Protein AF-X6FXD4-F1 (afdb_monomer_lite)

pLDDT: mean 90.42, std 10.42, range [49.25, 98.5]

Structure (mmCIF, N/CA/C/O backbone):
data_AF-X6FXD4-F1
#
_entry.id   AF-X6FXD4-F1
#
loop_
_atom_site.group_PDB
_atom_site.id
_atom_site.type_symbol
_atom_site.label_atom_id
_atom_site.label_alt_id
_atom_site.label_comp_id
_atom_site.label_asym_id
_atom_site.label_entity_id
_atom_site.label_seq_id
_atom_site.pdbx_PDB_ins_code
_atom_site.Cartn_x
_atom_site.Cartn_y
_atom_site.Cartn_z
_atom_site.occupancy
_atom_site.B_iso_or_equiv
_atom_site.auth_seq_id
_atom_site.auth_comp_id
_atom_site.auth_asym_id
_atom_site.auth_atom_id
_atom_site.pdbx_PDB_model_num
ATOM 1 N N . MET A 1 1 ? -16.671 3.008 7.156 1.00 83.88 1 MET A N 1
ATOM 2 C CA . MET A 1 1 ? -16.388 4.431 7.489 1.00 83.88 1 MET A CA 1
ATOM 3 C C . MET A 1 1 ? -16.409 5.284 6.212 1.00 83.88 1 MET A C 1
ATOM 5 O O . MET A 1 1 ? -16.521 4.705 5.138 1.00 83.88 1 MET A O 1
ATOM 9 N N . ASP A 1 2 ? -16.371 6.621 6.290 1.00 87.00 2 ASP A N 1
ATOM 10 C CA . ASP A 1 2 ? -16.310 7.489 5.098 1.00 87.00 2 ASP A CA 1
ATOM 11 C C . ASP A 1 2 ? -14.881 7.580 4.528 1.00 87.00 2 ASP A C 1
ATOM 13 O O . ASP A 1 2 ? -13.973 8.116 5.169 1.00 87.00 2 ASP A O 1
ATOM 17 N N . THR A 1 3 ? -14.691 7.071 3.309 1.00 88.81 3 THR A N 1
ATOM 18 C CA . THR A 1 3 ? -13.405 7.073 2.599 1.00 88.81 3 THR A CA 1
ATOM 19 C C . THR A 1 3 ? -12.995 8.463 2.119 1.00 88.81 3 THR A C 1
ATOM 21 O O . THR A 1 3 ? -11.799 8.733 2.025 1.00 88.81 3 THR A O 1
ATOM 24 N N . LYS A 1 4 ? -13.947 9.380 1.882 1.00 91.31 4 LYS A N 1
ATOM 25 C CA . LYS A 1 4 ? -13.638 10.770 1.507 1.00 91.31 4 LYS A CA 1
ATOM 26 C C . LYS A 1 4 ? -12.992 11.514 2.666 1.00 91.31 4 LYS A C 1
ATOM 28 O O . LYS A 1 4 ? -11.991 12.198 2.468 1.00 91.31 4 LYS A O 1
ATOM 33 N N . SER A 1 5 ? -13.518 11.321 3.875 1.00 93.75 5 SER A N 1
ATOM 34 C CA . SER A 1 5 ? -12.922 11.862 5.098 1.00 93.75 5 SER A CA 1
ATOM 35 C C . SER A 1 5 ? -11.498 11.344 5.327 1.00 93.75 5 SER A C 1
ATOM 37 O O . SER A 1 5 ? -10.619 12.132 5.668 1.00 93.75 5 SER A O 1
ATOM 39 N N . LEU A 1 6 ? -11.240 10.049 5.092 1.00 94.50 6 LEU A N 1
ATOM 40 C CA . LEU A 1 6 ? -9.876 9.507 5.160 1.00 94.50 6 LEU A CA 1
ATOM 41 C C . LEU A 1 6 ? -8.974 10.134 4.094 1.00 94.50 6 LEU A C 1
ATOM 43 O O . LEU A 1 6 ? -7.878 10.575 4.415 1.00 94.50 6 LEU A O 1
ATOM 47 N N . LEU A 1 7 ? -9.436 10.230 2.845 1.00 93.94 7 LEU A N 1
ATOM 48 C CA . LEU A 1 7 ? -8.657 10.832 1.762 1.00 93.94 7 LEU A CA 1
ATOM 49 C C . LEU A 1 7 ? -8.278 12.289 2.058 1.00 93.94 7 LEU A C 1
ATOM 51 O O . LEU A 1 7 ? -7.143 12.691 1.807 1.00 93.94 7 LEU A O 1
ATOM 55 N N . ALA A 1 8 ? -9.214 13.073 2.593 1.00 95.00 8 ALA A N 1
ATOM 56 C CA . ALA A 1 8 ? -8.953 14.446 3.008 1.00 95.00 8 ALA A CA 1
ATOM 57 C C . ALA A 1 8 ? -7.921 14.500 4.144 1.00 95.00 8 ALA A C 1
ATOM 59 O O . ALA A 1 8 ? -6.993 15.303 4.089 1.00 95.00 8 ALA A O 1
ATOM 60 N N . ALA A 1 9 ? -8.041 13.611 5.134 1.00 95.44 9 ALA A N 1
ATOM 61 C CA . ALA A 1 9 ? -7.109 13.545 6.252 1.00 95.44 9 ALA A CA 1
ATOM 62 C C . ALA A 1 9 ? -5.692 13.153 5.810 1.00 95.44 9 ALA A C 1
ATOM 64 O O . ALA A 1 9 ? -4.738 13.814 6.212 1.00 95.44 9 ALA A O 1
ATOM 65 N N . LEU A 1 10 ? -5.552 12.142 4.942 1.00 95.69 10 LEU A N 1
ATOM 66 C CA . LEU A 1 10 ? -4.258 11.709 4.400 1.00 95.69 10 LEU A CA 1
ATOM 67 C C . LEU A 1 10 ? -3.510 12.873 3.740 1.00 95.69 10 LEU A C 1
ATOM 69 O O . LEU A 1 10 ? -2.302 12.995 3.910 1.00 95.69 10 LEU A O 1
ATOM 73 N N . LYS A 1 11 ? -4.231 13.735 3.014 1.00 93.94 11 LYS A N 1
ATOM 74 C CA . LYS A 1 11 ? -3.665 14.861 2.257 1.00 93.94 11 LYS A CA 1
ATOM 75 C C . LYS A 1 11 ? -3.384 16.115 3.085 1.00 93.94 11 LYS A C 1
ATOM 77 O O . LYS A 1 11 ? -2.747 17.021 2.561 1.00 93.94 11 LYS A O 1
ATOM 82 N N . ALA A 1 12 ? -3.882 16.203 4.317 1.00 92.81 12 ALA A N 1
ATOM 83 C CA . ALA A 1 12 ? -3.826 17.437 5.094 1.00 92.81 12 ALA A CA 1
ATOM 84 C C . ALA A 1 12 ? -2.416 17.717 5.635 1.00 92.81 12 ALA A C 1
ATOM 86 O O . ALA A 1 12 ? -1.744 18.645 5.200 1.00 92.81 12 ALA A O 1
ATOM 87 N N . THR A 1 13 ? -1.970 16.913 6.593 1.00 93.25 13 THR A N 1
ATOM 88 C CA . THR A 1 13 ? -0.651 17.014 7.227 1.00 93.25 13 THR A CA 1
ATOM 89 C C . THR A 1 13 ? -0.215 15.629 7.676 1.00 93.25 13 THR A C 1
ATOM 91 O O . THR A 1 13 ? -1.054 14.731 7.797 1.00 93.25 13 THR A O 1
ATOM 94 N N . LYS A 1 14 ? 1.065 15.460 8.024 1.00 93.75 14 LYS A N 1
ATOM 95 C CA . LYS A 1 14 ? 1.536 14.249 8.699 1.00 93.75 14 LYS A CA 1
ATOM 96 C C . LYS A 1 14 ? 0.632 13.885 9.872 1.00 93.75 14 LYS A C 1
ATOM 98 O O . LYS A 1 14 ? 0.336 14.738 10.715 1.00 93.75 14 LYS A O 1
ATOM 103 N N . PHE A 1 15 ? 0.219 12.627 9.953 1.00 95.25 15 PHE A N 1
ATOM 104 C CA . PHE A 1 15 ? -0.553 12.149 11.087 1.00 95.25 15 PHE A CA 1
ATOM 105 C C . PHE A 1 15 ? 0.278 12.187 12.364 1.00 95.25 15 PHE A C 1
ATOM 107 O O . PHE A 1 15 ? 1.386 11.651 12.443 1.00 95.25 15 PHE A O 1
ATOM 114 N N . LYS A 1 16 ? -0.307 12.779 13.407 1.00 95.31 16 LYS A N 1
ATOM 115 C CA . LYS A 1 16 ? 0.120 12.520 14.782 1.00 95.31 16 LYS A CA 1
ATOM 116 C C . LYS A 1 16 ? -0.257 11.089 15.165 1.00 95.31 16 LYS A C 1
ATOM 118 O O . LYS A 1 16 ? -1.178 10.512 14.589 1.00 95.31 16 LYS A O 1
ATOM 123 N N . LYS A 1 17 ? 0.416 10.541 16.181 1.00 94.44 17 LYS A N 1
ATOM 124 C CA . LYS A 1 17 ? 0.183 9.171 16.664 1.00 94.44 17 LYS A CA 1
ATOM 125 C C . LYS A 1 17 ? -1.303 8.891 16.923 1.00 94.44 17 LYS A C 1
ATOM 127 O O . LYS A 1 17 ? -1.833 7.941 16.362 1.00 94.44 17 LYS A O 1
ATOM 132 N N . ASP A 1 18 ? -1.974 9.760 17.672 1.00 95.50 18 ASP A N 1
ATOM 133 C CA . ASP A 1 18 ? -3.382 9.567 18.048 1.00 95.50 18 ASP A CA 1
ATOM 134 C C . ASP A 1 18 ? -4.323 9.644 16.836 1.00 95.50 18 ASP A C 1
ATOM 136 O O . ASP A 1 18 ? -5.278 8.880 16.728 1.00 95.50 18 ASP A O 1
ATOM 140 N N . GLN A 1 19 ? -4.025 10.528 15.875 1.00 94.31 19 GLN A N 1
ATOM 141 C CA . GLN A 1 19 ? -4.791 10.624 14.628 1.00 94.31 19 GLN A CA 1
ATOM 142 C C . GLN A 1 19 ? -4.648 9.353 13.795 1.00 94.31 19 GLN A C 1
ATOM 144 O O . GLN A 1 19 ? -5.636 8.858 13.257 1.00 94.31 19 GLN A O 1
ATOM 149 N N . ARG A 1 20 ? -3.425 8.818 13.699 1.00 95.56 20 ARG A N 1
ATOM 150 C CA . ARG A 1 20 ? -3.165 7.565 12.992 1.00 95.56 20 ARG A CA 1
ATOM 151 C C . ARG A 1 20 ? -3.909 6.407 13.656 1.00 95.56 20 ARG A C 1
ATOM 153 O O . ARG A 1 20 ? -4.614 5.687 12.963 1.00 95.56 20 ARG A O 1
ATOM 160 N N . GLN A 1 21 ? -3.826 6.293 14.981 1.00 96.50 21 GLN A N 1
ATOM 161 C CA . GLN A 1 21 ? -4.513 5.249 15.748 1.00 96.50 21 GLN A CA 1
ATOM 162 C C . GLN A 1 21 ? -6.033 5.296 15.580 1.00 96.50 21 GLN A C 1
ATOM 164 O O . GLN A 1 21 ? -6.670 4.255 15.440 1.00 96.50 21 GLN A O 1
ATOM 169 N N . GLU A 1 22 ? -6.626 6.490 15.539 1.00 96.38 22 GLU A N 1
ATOM 170 C CA . GLU A 1 22 ? -8.061 6.615 15.285 1.00 96.38 22 GLU A CA 1
ATOM 171 C C . GLU A 1 22 ? -8.429 6.164 13.864 1.00 96.38 22 GLU A C 1
ATOM 173 O O . GLU A 1 22 ? -9.429 5.472 13.672 1.00 96.38 22 GLU A O 1
ATOM 178 N N . TRP A 1 23 ? -7.618 6.492 12.854 1.00 96.12 23 TRP A N 1
ATOM 179 C CA . TRP A 1 23 ? -7.849 5.992 11.497 1.00 96.12 23 TRP A CA 1
ATOM 180 C C . TRP A 1 23 ? -7.663 4.480 11.388 1.00 96.12 23 TRP A C 1
ATOM 182 O O . TRP A 1 23 ? -8.496 3.823 10.767 1.00 96.12 23 TRP A O 1
ATOM 192 N N . GLU A 1 24 ? -6.638 3.924 12.031 1.00 96.00 24 GLU A N 1
ATOM 193 C CA . GLU A 1 24 ? -6.413 2.480 12.125 1.00 96.00 24 GLU A CA 1
ATOM 194 C C . GLU A 1 24 ? -7.634 1.786 12.754 1.00 96.00 24 GLU A C 1
ATOM 196 O O . GLU A 1 24 ? -8.222 0.891 12.144 1.00 96.00 24 GLU A O 1
ATOM 201 N N . ARG A 1 25 ? -8.114 2.261 13.911 1.00 96.50 25 ARG A N 1
ATOM 202 C CA . ARG A 1 25 ? -9.321 1.730 14.567 1.00 96.50 25 ARG A CA 1
ATOM 203 C C . ARG A 1 25 ? -10.530 1.754 13.628 1.00 96.50 25 ARG A C 1
ATOM 205 O O . ARG A 1 25 ? -11.212 0.745 13.456 1.00 96.50 25 ARG A O 1
ATOM 212 N N . ARG A 1 26 ? -10.768 2.887 12.960 1.00 96.38 26 ARG A N 1
ATOM 213 C CA . ARG A 1 26 ? -11.890 3.041 12.021 1.00 96.38 26 ARG A CA 1
ATOM 214 C C . ARG A 1 26 ? -11.788 2.116 10.811 1.00 96.38 26 ARG A C 1
ATOM 216 O O . ARG A 1 26 ? -12.830 1.696 10.315 1.00 96.38 26 ARG A O 1
ATOM 223 N N . ILE A 1 27 ? -10.580 1.828 10.319 1.00 96.00 27 ILE A N 1
ATOM 224 C CA . ILE A 1 27 ? -10.338 0.872 9.226 1.00 96.00 27 ILE A CA 1
ATOM 225 C C . ILE A 1 27 ? -10.589 -0.558 9.712 1.00 96.00 27 ILE A C 1
ATOM 227 O O . ILE A 1 27 ? -11.259 -1.331 9.021 1.00 96.00 27 ILE A O 1
ATOM 231 N N . GLN A 1 28 ? -10.121 -0.902 10.913 1.00 94.69 28 GLN A N 1
ATOM 232 C CA . GLN A 1 28 ? -10.329 -2.220 11.512 1.00 94.69 28 GLN A CA 1
ATOM 233 C C . GLN A 1 28 ? -11.820 -2.545 11.692 1.00 94.69 28 GLN A C 1
ATOM 235 O O . GLN A 1 28 ? -12.243 -3.674 11.453 1.00 94.69 28 GLN A O 1
ATOM 240 N N . GLU A 1 29 ? -12.629 -1.541 12.027 1.00 94.81 29 GLU A N 1
ATOM 241 C CA . GLU A 1 29 ? -14.084 -1.660 12.196 1.00 94.81 29 GLU A CA 1
ATOM 242 C C . GLU A 1 29 ? -14.872 -1.708 10.874 1.00 94.81 29 GLU A C 1
ATOM 244 O O . GLU A 1 29 ? -16.095 -1.850 10.886 1.00 94.81 29 GLU A O 1
ATOM 249 N N . THR A 1 30 ? -14.212 -1.590 9.716 1.00 94.19 30 THR A N 1
ATOM 250 C CA . THR A 1 30 ? -14.892 -1.758 8.423 1.00 94.19 30 THR A CA 1
ATOM 251 C C . THR A 1 30 ? -15.066 -3.227 8.039 1.00 94.19 30 THR A C 1
ATOM 253 O O . THR A 1 30 ? -14.275 -4.098 8.408 1.00 94.19 30 THR A O 1
ATOM 256 N N . PHE A 1 31 ? -16.106 -3.507 7.248 1.00 92.94 31 PHE A N 1
ATOM 257 C CA . PHE A 1 31 ? -16.287 -4.813 6.615 1.00 92.94 31 PHE A CA 1
ATOM 258 C C . PHE A 1 31 ? -15.127 -5.125 5.665 1.00 92.94 31 PHE A C 1
ATOM 260 O O . PHE A 1 31 ? -14.585 -4.224 5.024 1.00 92.94 31 PHE A O 1
ATOM 267 N N . GLU A 1 32 ? -14.791 -6.407 5.516 1.00 90.56 32 GLU A N 1
ATOM 268 C CA . GLU A 1 32 ? -13.612 -6.849 4.761 1.00 90.56 32 GLU A CA 1
ATOM 269 C C . GLU A 1 32 ? -13.548 -6.282 3.334 1.00 90.56 32 GLU A C 1
ATOM 271 O O . GLU A 1 32 ? -12.513 -5.755 2.939 1.00 90.56 32 GLU A O 1
ATOM 276 N N . ALA A 1 33 ? -14.658 -6.304 2.590 1.00 90.44 33 ALA A N 1
ATOM 277 C CA . ALA A 1 33 ? -14.703 -5.763 1.229 1.00 90.44 33 ALA A CA 1
ATOM 278 C C . ALA A 1 33 ? -14.429 -4.248 1.181 1.00 90.44 33 ALA A C 1
ATOM 280 O O . ALA A 1 33 ? -13.793 -3.751 0.257 1.00 90.44 33 ALA A O 1
ATOM 281 N N . GLN A 1 34 ? -14.877 -3.492 2.190 1.00 93.75 34 GLN A N 1
ATOM 282 C CA . GLN A 1 34 ? -14.560 -2.067 2.279 1.00 93.75 34 GLN A CA 1
ATOM 283 C C . GLN A 1 34 ? -13.084 -1.856 2.637 1.00 93.75 34 GLN A C 1
ATOM 285 O O . GLN A 1 34 ? -12.438 -0.966 2.085 1.00 93.75 34 GLN A O 1
ATOM 290 N N . ARG A 1 35 ? -12.551 -2.671 3.547 1.00 94.81 35 ARG A N 1
ATOM 291 C CA . ARG A 1 35 ? -11.152 -2.617 3.969 1.00 94.81 35 ARG A CA 1
ATOM 292 C C . ARG A 1 35 ? -10.190 -2.909 2.815 1.00 94.81 35 ARG A C 1
ATOM 294 O O . ARG A 1 35 ? -9.213 -2.186 2.651 1.00 94.81 35 ARG A O 1
ATOM 301 N N . GLU A 1 36 ? -10.505 -3.891 1.978 1.00 95.06 36 GLU A N 1
ATOM 302 C CA . GLU A 1 36 ? -9.775 -4.172 0.737 1.00 95.06 36 GLU A CA 1
ATOM 303 C C . GLU A 1 36 ? -9.682 -2.924 -0.157 1.00 95.06 36 GLU A C 1
ATOM 305 O O . GLU A 1 36 ? -8.585 -2.510 -0.534 1.00 95.06 36 GLU A O 1
ATOM 310 N N . LEU A 1 37 ? -10.817 -2.267 -0.432 1.00 95.12 37 LEU A N 1
ATOM 311 C CA . LEU A 1 37 ? -10.854 -1.039 -1.236 1.00 95.12 37 LEU A CA 1
ATOM 312 C C . LEU A 1 37 ? -10.014 0.086 -0.618 1.00 95.12 37 LEU A C 1
ATOM 314 O O . LEU A 1 37 ? -9.356 0.839 -1.339 1.00 95.12 37 LEU A O 1
ATOM 318 N N . ILE A 1 38 ? -10.018 0.201 0.713 1.00 96.81 38 ILE A N 1
ATOM 319 C CA . ILE A 1 38 ? -9.195 1.176 1.434 1.00 96.81 38 ILE A CA 1
ATOM 320 C C . ILE A 1 38 ? -7.709 0.882 1.216 1.00 96.81 38 ILE A C 1
ATOM 322 O O . ILE A 1 38 ? -6.969 1.800 0.873 1.00 96.81 38 ILE A O 1
ATOM 326 N N . PHE A 1 39 ? -7.262 -0.366 1.351 1.00 97.38 39 PHE A N 1
ATOM 327 C CA . PHE A 1 39 ? -5.851 -0.708 1.153 1.00 97.38 39 PHE A CA 1
ATOM 328 C C . PHE A 1 39 ? -5.387 -0.504 -0.290 1.00 97.38 39 PHE A C 1
ATOM 330 O O . PHE A 1 39 ? -4.298 0.027 -0.505 1.00 97.38 39 PHE A O 1
ATOM 337 N N . VAL A 1 40 ? -6.228 -0.821 -1.278 1.00 96.88 40 VAL A N 1
ATOM 338 C CA . VAL A 1 40 ? -5.940 -0.517 -2.691 1.00 96.88 40 VAL A CA 1
ATOM 339 C C . VAL A 1 40 ? -5.834 0.996 -2.920 1.00 96.88 40 VAL A C 1
ATOM 341 O O . VAL A 1 40 ? -4.948 1.455 -3.643 1.00 96.88 40 VAL A O 1
ATOM 344 N N . MET A 1 41 ? -6.691 1.798 -2.279 1.00 97.44 41 MET A N 1
ATOM 345 C CA . MET A 1 41 ? -6.609 3.262 -2.336 1.00 97.44 41 MET A CA 1
ATOM 346 C C . MET A 1 41 ? -5.317 3.788 -1.691 1.00 97.44 41 MET A C 1
ATOM 348 O O . MET A 1 41 ? -4.652 4.634 -2.285 1.00 97.44 41 MET A O 1
ATOM 352 N N . LEU A 1 42 ? -4.949 3.296 -0.503 1.00 98.06 42 LEU A N 1
ATOM 353 C CA . LEU A 1 42 ? -3.727 3.696 0.204 1.00 98.06 42 LEU A CA 1
ATOM 354 C C . LEU A 1 42 ? -2.474 3.354 -0.612 1.00 98.06 42 LEU A C 1
ATOM 356 O O . LEU A 1 42 ? -1.600 4.203 -0.780 1.00 98.06 42 LEU A O 1
ATOM 360 N N . HIS A 1 43 ? -2.420 2.152 -1.191 1.00 98.44 43 HIS A N 1
ATOM 361 C CA . HIS A 1 43 ? -1.360 1.750 -2.119 1.00 98.44 43 HIS A CA 1
ATOM 362 C C . HIS A 1 43 ? -1.283 2.674 -3.335 1.00 98.44 43 HIS A C 1
ATOM 364 O O . HIS A 1 43 ? -0.200 3.143 -3.682 1.00 98.44 43 HIS A O 1
ATOM 370 N N . GLY A 1 44 ? -2.429 3.003 -3.938 1.00 97.94 44 GLY A N 1
ATOM 371 C CA . GLY A 1 44 ? -2.505 3.946 -5.051 1.00 97.94 44 GLY A CA 1
ATOM 372 C C . GLY A 1 44 ? -1.957 5.331 -4.699 1.00 97.94 44 GLY A C 1
ATOM 373 O O . GLY A 1 44 ? -1.156 5.865 -5.458 1.00 97.94 44 GLY A O 1
ATOM 374 N N . ILE A 1 45 ? -2.337 5.883 -3.541 1.00 98.12 45 ILE A N 1
ATOM 375 C CA . ILE A 1 45 ? -1.835 7.177 -3.046 1.00 98.12 45 ILE A CA 1
ATOM 376 C C . ILE A 1 45 ? -0.323 7.126 -2.834 1.00 98.12 45 ILE A C 1
ATOM 378 O O . ILE A 1 45 ? 0.383 8.035 -3.257 1.00 98.12 45 ILE A O 1
ATOM 382 N N . TYR A 1 46 ? 0.183 6.068 -2.200 1.00 98.50 46 TYR A N 1
ATOM 383 C CA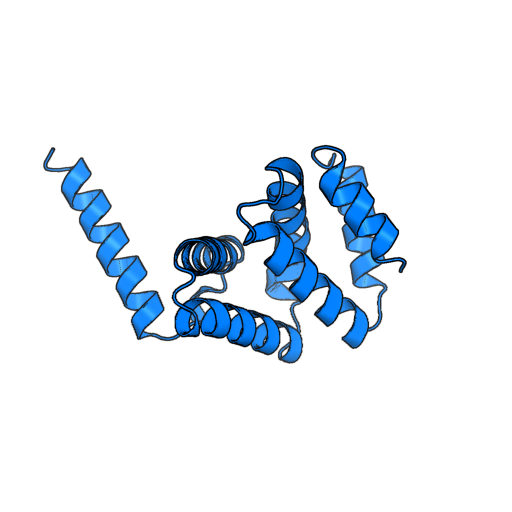 . TYR A 1 46 ? 1.615 5.917 -1.957 1.00 98.50 46 TYR A CA 1
ATOM 384 C C . TYR A 1 46 ? 2.418 5.820 -3.259 1.00 98.50 46 TYR A C 1
ATOM 386 O O . TYR A 1 46 ? 3.474 6.438 -3.385 1.00 98.50 46 TYR A O 1
ATOM 394 N N . CYS A 1 47 ? 1.914 5.065 -4.238 1.00 98.25 47 CYS A N 1
ATOM 395 C CA . CYS A 1 47 ? 2.619 4.855 -5.498 1.00 98.25 47 CYS A CA 1
ATOM 396 C C . CYS A 1 47 ? 2.554 6.068 -6.431 1.00 98.25 47 CYS A C 1
ATOM 398 O O . CYS A 1 47 ? 3.393 6.189 -7.316 1.00 98.25 47 CYS A O 1
ATOM 400 N N . ASP A 1 48 ? 1.561 6.944 -6.280 1.00 97.31 48 ASP A N 1
ATOM 401 C CA . ASP A 1 48 ? 1.321 8.039 -7.209 1.00 97.31 48 ASP A CA 1
ATOM 402 C C . ASP A 1 48 ? 2.349 9.181 -7.061 1.00 97.31 48 ASP A C 1
ATOM 404 O O . ASP A 1 48 ? 2.382 9.847 -6.025 1.00 97.31 48 ASP A O 1
ATOM 408 N N . PRO A 1 49 ? 3.162 9.481 -8.095 1.00 95.06 49 PRO A N 1
ATOM 409 C CA . PRO A 1 49 ? 4.162 10.549 -8.021 1.00 95.06 49 PRO A CA 1
ATOM 410 C C . PRO A 1 49 ? 3.546 11.951 -7.920 1.00 95.06 49 PRO A C 1
ATOM 412 O O . PRO A 1 49 ? 4.224 12.880 -7.492 1.00 95.06 49 PRO A O 1
ATOM 415 N N . ALA A 1 50 ? 2.275 12.113 -8.302 1.00 96.44 50 ALA A N 1
ATOM 416 C CA . ALA A 1 50 ? 1.543 13.367 -8.145 1.00 96.44 50 ALA A CA 1
ATOM 417 C C . ALA A 1 50 ? 0.972 13.558 -6.726 1.00 96.44 50 ALA A C 1
ATOM 419 O O . ALA A 1 50 ? 0.513 14.652 -6.387 1.00 96.44 50 ALA A O 1
ATOM 420 N N . SER A 1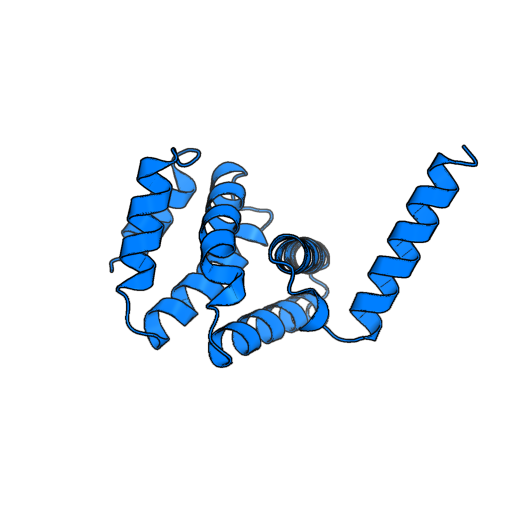 51 ? 0.985 12.517 -5.888 1.00 96.31 51 SER A N 1
ATOM 421 C CA . SER A 1 51 ? 0.538 12.616 -4.503 1.00 96.31 51 SER A CA 1
ATOM 422 C C . SER A 1 51 ? 1.605 13.291 -3.641 1.00 96.31 51 SER A C 1
ATOM 424 O O . SER A 1 51 ? 2.782 12.940 -3.685 1.00 96.31 51 SER A O 1
ATOM 426 N N . GLY A 1 52 ? 1.182 14.276 -2.843 1.00 95.69 52 GLY A N 1
ATOM 427 C CA . GLY A 1 52 ? 2.076 15.004 -1.942 1.00 95.69 52 GLY A CA 1
ATOM 428 C C . GLY A 1 52 ? 2.728 14.084 -0.909 1.00 95.69 52 GLY A C 1
ATOM 429 O O . GLY A 1 52 ? 2.116 13.109 -0.471 1.00 95.69 52 GLY A O 1
ATOM 430 N N . GLU A 1 53 ? 3.950 14.422 -0.494 1.00 95.38 53 GLU A N 1
ATOM 431 C CA . GLU A 1 53 ? 4.778 13.597 0.399 1.00 95.38 53 GLU A CA 1
ATOM 432 C C . GLU A 1 53 ? 4.025 13.146 1.658 1.00 95.38 53 GLU A C 1
ATOM 434 O O . GLU A 1 53 ? 4.006 11.959 1.975 1.00 95.38 53 GLU A O 1
ATOM 439 N N . GLU A 1 54 ? 3.308 14.064 2.312 1.00 96.06 54 GLU A N 1
ATOM 440 C CA . GLU A 1 54 ? 2.518 13.764 3.512 1.00 96.06 54 GLU A CA 1
ATOM 441 C C . GLU A 1 54 ? 1.439 12.706 3.265 1.00 96.06 54 GLU A C 1
ATOM 443 O O . GLU A 1 54 ? 1.249 11.807 4.083 1.00 96.06 54 GLU A O 1
ATOM 448 N N . ALA A 1 55 ? 0.773 12.749 2.108 1.00 97.62 55 ALA A N 1
ATOM 449 C CA . ALA A 1 55 ? -0.240 11.762 1.753 1.00 97.62 55 ALA A CA 1
ATOM 450 C C . ALA A 1 55 ? 0.369 10.373 1.565 1.00 97.62 55 ALA A C 1
ATOM 452 O O . ALA A 1 55 ? -0.210 9.387 2.024 1.00 97.62 55 ALA A O 1
ATOM 453 N N . ARG A 1 56 ? 1.549 10.294 0.941 1.00 98.12 56 ARG A N 1
ATOM 454 C CA . ARG A 1 56 ? 2.262 9.026 0.757 1.00 98.12 56 ARG A CA 1
ATOM 455 C C . ARG A 1 56 ? 2.736 8.470 2.098 1.00 98.12 56 ARG A C 1
ATOM 457 O O . ARG A 1 56 ? 2.467 7.310 2.393 1.00 98.12 56 ARG A O 1
ATOM 464 N N . LEU A 1 57 ? 3.371 9.299 2.932 1.00 96.94 57 LEU A N 1
ATOM 465 C CA . LEU A 1 57 ? 3.849 8.899 4.261 1.00 96.94 57 LEU A CA 1
ATOM 466 C C . LEU A 1 57 ? 2.701 8.432 5.160 1.00 96.94 57 LEU A C 1
ATOM 468 O O . LEU A 1 57 ? 2.808 7.395 5.811 1.00 96.94 57 LEU A O 1
ATOM 472 N N . ASN A 1 58 ? 1.580 9.154 5.163 1.00 97.94 58 ASN A N 1
ATOM 473 C CA . ASN A 1 58 ? 0.398 8.752 5.916 1.00 97.94 58 ASN A CA 1
ATOM 474 C C . ASN A 1 58 ? -0.199 7.444 5.381 1.00 97.94 58 ASN A C 1
ATOM 476 O O . ASN A 1 58 ? -0.644 6.609 6.171 1.00 97.94 58 ASN A O 1
ATOM 480 N N . ALA A 1 59 ? -0.201 7.244 4.059 1.00 97.75 59 ALA A N 1
ATOM 481 C CA . ALA A 1 59 ? -0.747 6.039 3.452 1.00 97.75 59 ALA A CA 1
ATOM 482 C C . ALA A 1 59 ? 0.044 4.782 3.841 1.00 97.75 59 ALA A C 1
ATOM 484 O O . ALA A 1 59 ? -0.560 3.817 4.309 1.00 97.75 59 ALA A O 1
ATOM 485 N N . ILE A 1 60 ? 1.377 4.805 3.718 1.00 97.62 60 ILE A N 1
ATOM 486 C CA . ILE A 1 60 ? 2.208 3.654 4.105 1.00 97.62 60 ILE A CA 1
ATOM 487 C C . ILE A 1 60 ? 2.162 3.407 5.614 1.00 97.62 60 ILE A C 1
ATOM 489 O O . ILE A 1 60 ? 1.922 2.275 6.023 1.00 97.62 60 ILE A O 1
ATOM 493 N N . ALA A 1 61 ? 2.263 4.457 6.436 1.00 96.38 61 ALA A N 1
ATOM 494 C CA . ALA A 1 61 ? 2.227 4.323 7.892 1.00 96.38 61 ALA A CA 1
ATOM 495 C C . ALA A 1 61 ? 0.896 3.746 8.396 1.00 96.38 61 ALA A C 1
ATOM 497 O O . ALA A 1 61 ? 0.863 3.055 9.408 1.00 96.38 61 ALA A O 1
ATOM 498 N N . THR A 1 62 ? -0.209 4.025 7.698 1.00 96.44 62 THR A N 1
ATOM 499 C CA . THR A 1 62 ? -1.507 3.417 8.016 1.00 96.44 62 THR A CA 1
ATOM 500 C C . THR A 1 62 ? -1.522 1.934 7.642 1.00 96.44 62 THR A C 1
ATOM 502 O O . THR A 1 62 ? -2.056 1.133 8.399 1.00 96.44 62 THR A O 1
ATOM 505 N N . CYS A 1 63 ? -0.935 1.546 6.504 1.00 96.81 63 CYS A N 1
ATOM 506 C CA . CYS A 1 63 ? -0.867 0.148 6.064 1.00 96.81 63 CYS A CA 1
ATOM 507 C C . CYS A 1 63 ? 0.055 -0.726 6.930 1.00 96.81 63 CYS A C 1
ATOM 509 O O . CYS A 1 63 ? -0.256 -1.899 7.132 1.00 96.81 63 CYS A O 1
ATOM 511 N N . GLU A 1 64 ? 1.162 -0.182 7.445 1.00 95.69 64 GLU A N 1
ATOM 512 C CA . GLU A 1 64 ? 2.132 -0.909 8.286 1.00 95.69 64 GLU A CA 1
ATOM 513 C C . GLU A 1 64 ? 1.466 -1.603 9.480 1.00 95.69 64 GLU A C 1
ATOM 515 O O . GLU A 1 64 ? 1.744 -2.777 9.748 1.00 95.69 64 GLU A O 1
ATOM 520 N N . SER A 1 65 ? 0.516 -0.920 10.127 1.00 94.56 65 SER A N 1
ATOM 521 C CA . SER A 1 65 ? -0.244 -1.424 11.278 1.00 94.56 65 SER A CA 1
ATOM 522 C C . SER A 1 65 ? -1.126 -2.640 10.962 1.00 94.56 65 SER A C 1
ATOM 524 O O . SER A 1 65 ? -1.587 -3.299 11.886 1.00 94.56 65 SER A O 1
ATOM 526 N N . PHE A 1 66 ? -1.332 -2.965 9.680 1.00 95.06 66 PHE A N 1
ATOM 527 C CA . PHE A 1 66 ? -2.130 -4.109 9.222 1.00 95.06 66 PHE A CA 1
ATOM 528 C C . PHE A 1 66 ? -1.330 -5.128 8.411 1.00 95.06 66 PHE A C 1
ATOM 530 O O . PHE A 1 66 ? -1.923 -6.042 7.846 1.00 95.06 66 PHE A O 1
ATOM 537 N N . SER A 1 67 ? -0.004 -4.992 8.322 1.00 91.81 67 SER A N 1
ATOM 538 C CA . SER A 1 67 ? 0.859 -5.852 7.492 1.00 91.81 67 SER A CA 1
ATOM 539 C C . SER A 1 67 ? 0.605 -7.355 7.692 1.00 91.81 67 SER A C 1
ATOM 541 O O . SER A 1 67 ? 0.523 -8.099 6.714 1.00 91.81 67 SER A O 1
ATOM 543 N N . ASN A 1 68 ? 0.390 -7.787 8.938 1.00 89.88 68 ASN A N 1
ATOM 544 C CA . ASN A 1 68 ? 0.092 -9.183 9.287 1.00 89.88 68 ASN A CA 1
ATOM 545 C C . ASN A 1 68 ? -1.393 -9.569 9.146 1.00 89.88 68 ASN A C 1
ATOM 547 O O . ASN A 1 68 ? -1.709 -10.755 9.067 1.00 89.88 68 ASN A O 1
ATOM 551 N N . ASP A 1 69 ? -2.290 -8.585 9.060 1.00 91.25 69 ASP A N 1
ATOM 552 C CA . ASP A 1 69 ? -3.749 -8.763 9.071 1.00 91.25 69 ASP A CA 1
ATOM 553 C C . ASP A 1 69 ? -4.393 -8.564 7.689 1.00 91.25 69 ASP A C 1
ATOM 555 O O . ASP A 1 69 ? -5.618 -8.645 7.540 1.00 91.25 69 ASP A O 1
ATOM 559 N N . LEU A 1 70 ? -3.591 -8.311 6.647 1.00 92.69 70 LEU A N 1
ATOM 560 C CA . LEU A 1 70 ? -4.094 -8.236 5.277 1.00 92.69 70 LEU A CA 1
ATOM 561 C C . LEU A 1 70 ? -4.768 -9.561 4.906 1.00 92.69 70 LEU A C 1
ATOM 563 O O . LEU A 1 70 ? -4.192 -10.641 5.054 1.00 92.69 70 LEU A O 1
ATOM 567 N N . SER A 1 71 ? -5.990 -9.500 4.380 1.00 93.06 71 SER A N 1
ATOM 568 C CA . SER A 1 71 ? -6.666 -10.712 3.924 1.00 93.06 71 SER A CA 1
ATOM 569 C C . SER A 1 71 ? -6.021 -11.252 2.639 1.00 93.06 71 SER A C 1
ATOM 571 O O . SER A 1 71 ? -5.395 -10.486 1.895 1.00 93.06 71 SER A O 1
ATOM 573 N N . PRO A 1 72 ? -6.179 -12.551 2.315 1.00 92.62 72 PRO A N 1
ATOM 574 C CA . PRO A 1 72 ? -5.698 -13.105 1.048 1.00 92.62 72 PRO A CA 1
ATOM 575 C C . PRO A 1 72 ? -6.196 -12.321 -0.171 1.00 92.62 72 PRO A C 1
ATOM 577 O O . PRO A 1 72 ? -5.432 -12.082 -1.103 1.00 92.62 72 PRO A O 1
ATOM 580 N N . ARG A 1 73 ? -7.452 -11.855 -0.131 1.00 92.38 73 ARG A N 1
ATOM 581 C CA . ARG A 1 73 ? -8.038 -11.033 -1.192 1.00 92.38 73 ARG A CA 1
ATOM 582 C C . ARG A 1 73 ? -7.336 -9.682 -1.322 1.00 9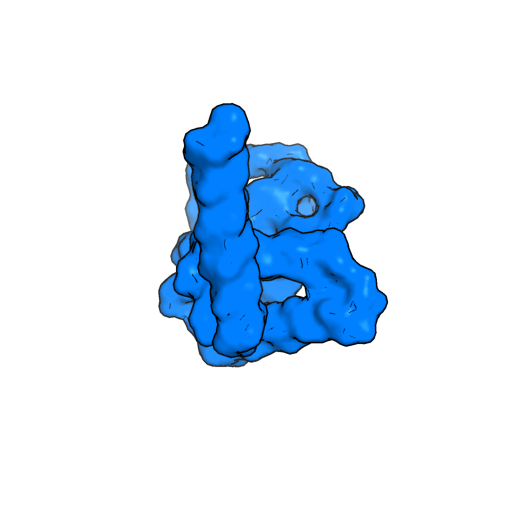2.38 73 ARG A C 1
ATOM 584 O O . ARG A 1 73 ? -6.982 -9.289 -2.426 1.00 92.38 73 ARG A O 1
ATOM 591 N N . THR A 1 74 ? -7.060 -9.021 -0.197 1.00 95.25 74 THR A N 1
ATOM 592 C CA . THR A 1 74 ? -6.334 -7.743 -0.193 1.00 95.25 74 THR A CA 1
ATOM 593 C C . THR A 1 74 ? -4.922 -7.909 -0.751 1.00 95.25 74 THR A C 1
ATOM 595 O O . THR A 1 74 ? -4.495 -7.114 -1.582 1.00 95.25 74 THR A O 1
ATOM 598 N N . ARG A 1 75 ? -4.208 -8.969 -0.346 1.00 94.94 75 ARG A N 1
ATOM 599 C CA . ARG A 1 75 ? -2.884 -9.291 -0.898 1.00 94.94 75 ARG A CA 1
ATOM 600 C C . ARG A 1 75 ? -2.929 -9.480 -2.413 1.00 94.94 75 ARG A C 1
ATOM 602 O O . ARG A 1 75 ? -2.121 -8.869 -3.104 1.00 94.94 75 ARG A O 1
ATOM 609 N N . SER A 1 76 ? -3.887 -10.261 -2.920 1.00 93.94 76 SER A N 1
ATOM 610 C CA . SER A 1 76 ? -4.074 -10.453 -4.365 1.00 93.94 76 SER A CA 1
ATOM 611 C C . SER A 1 76 ? -4.297 -9.122 -5.079 1.00 93.94 76 SER A C 1
ATOM 613 O O . SER A 1 76 ? -3.561 -8.805 -6.004 1.00 93.94 76 SER A O 1
ATOM 615 N N . ALA A 1 77 ? -5.225 -8.293 -4.592 1.00 95.62 77 ALA A N 1
ATOM 616 C CA . ALA A 1 77 ? -5.538 -7.006 -5.212 1.00 95.62 77 ALA A CA 1
ATOM 617 C C . ALA A 1 77 ? -4.326 -6.056 -5.274 1.00 95.62 77 ALA A C 1
ATOM 619 O O . ALA A 1 77 ? -4.145 -5.332 -6.254 1.00 95.62 77 ALA A O 1
ATOM 620 N N . LEU A 1 78 ? -3.471 -6.059 -4.244 1.00 97.19 78 LEU A N 1
ATOM 621 C CA . LEU A 1 78 ? -2.235 -5.270 -4.228 1.00 97.19 78 LEU A CA 1
ATOM 622 C C . LEU A 1 78 ? -1.201 -5.796 -5.235 1.00 97.19 78 LEU A C 1
ATOM 624 O O . LEU A 1 78 ? -0.543 -4.998 -5.907 1.00 97.19 78 LEU A O 1
ATOM 628 N N . VAL A 1 79 ? -1.059 -7.121 -5.354 1.00 95.88 79 VAL A N 1
ATOM 629 C CA . VAL A 1 79 ? -0.168 -7.753 -6.341 1.00 95.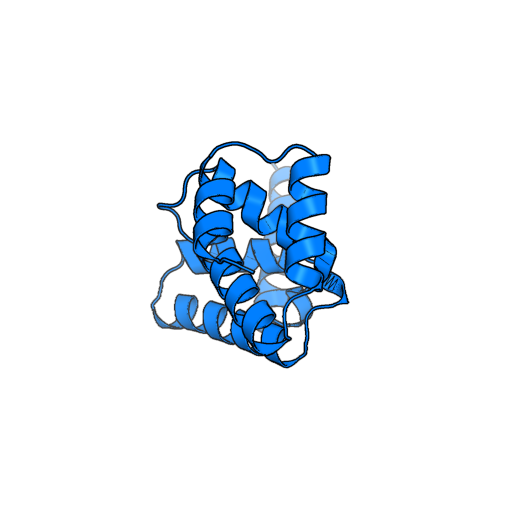88 79 VAL A CA 1
ATOM 630 C C . VAL A 1 79 ? -0.658 -7.471 -7.760 1.00 95.88 79 VAL A C 1
ATOM 632 O O . VAL A 1 79 ? 0.136 -7.040 -8.594 1.00 95.88 79 VAL A O 1
ATOM 635 N N . ASP A 1 80 ? -1.956 -7.610 -8.022 1.00 95.62 80 ASP A N 1
ATOM 636 C CA . ASP A 1 80 ? -2.556 -7.304 -9.325 1.00 95.62 80 ASP A CA 1
ATOM 637 C C . ASP A 1 80 ? -2.280 -5.845 -9.718 1.00 95.62 80 ASP A C 1
ATOM 639 O O . ASP A 1 80 ? -1.825 -5.557 -10.825 1.00 95.62 80 ASP A O 1
ATOM 643 N N . ARG A 1 81 ? -2.434 -4.909 -8.769 1.00 96.94 81 ARG A N 1
ATOM 644 C CA . ARG A 1 81 ? -2.124 -3.488 -8.981 1.00 96.94 81 ARG A CA 1
ATOM 645 C C . ARG A 1 81 ? -0.645 -3.239 -9.297 1.00 96.94 81 ARG A C 1
ATOM 647 O O . ARG A 1 81 ? -0.335 -2.358 -10.098 1.00 96.94 81 ARG A O 1
ATOM 654 N N . HIS A 1 82 ? 0.263 -3.984 -8.670 1.00 96.50 82 HIS A N 1
ATOM 655 C CA . HIS A 1 82 ? 1.697 -3.915 -8.955 1.00 96.50 82 HIS A CA 1
ATOM 656 C C . HIS A 1 82 ? 2.017 -4.403 -10.371 1.00 96.50 82 HIS A C 1
ATOM 658 O O . HIS A 1 82 ? 2.721 -3.717 -11.117 1.00 96.50 82 HIS A O 1
ATOM 664 N N . GLN A 1 83 ? 1.467 -5.558 -10.755 1.00 94.81 83 GLN A N 1
ATOM 665 C CA . GLN A 1 83 ? 1.665 -6.122 -12.090 1.00 94.81 83 GLN A CA 1
ATOM 666 C C . GLN A 1 83 ? 1.056 -5.224 -13.173 1.00 94.81 83 GLN A C 1
ATOM 668 O O . GLN A 1 83 ? 1.653 -5.061 -14.235 1.00 94.81 83 GLN A O 1
ATOM 673 N N . ASP A 1 84 ? -0.053 -4.544 -12.882 1.00 96.44 84 ASP A N 1
ATOM 674 C CA . ASP A 1 84 ? -0.634 -3.524 -13.755 1.00 96.44 84 ASP A CA 1
ATOM 675 C C . ASP A 1 84 ? 0.334 -2.374 -14.067 1.00 96.44 84 ASP A C 1
ATOM 677 O O . ASP A 1 84 ? 0.392 -1.915 -15.211 1.00 96.44 84 ASP A O 1
ATOM 681 N N . TYR A 1 85 ? 1.083 -1.873 -13.075 1.00 96.44 85 TYR A N 1
ATOM 682 C CA . TYR A 1 85 ? 2.078 -0.818 -13.310 1.00 96.44 85 TYR A CA 1
ATOM 683 C C . TYR A 1 85 ? 3.195 -1.316 -14.223 1.00 96.44 85 TYR A C 1
ATOM 685 O O . TYR A 1 85 ? 3.552 -0.638 -15.186 1.00 96.44 85 TYR A O 1
ATOM 693 N N . LYS A 1 86 ? 3.681 -2.533 -13.973 1.00 92.25 86 LYS A N 1
ATOM 694 C CA . LYS A 1 86 ? 4.705 -3.186 -14.792 1.00 92.25 86 LYS A CA 1
ATOM 695 C C . LYS A 1 86 ? 4.238 -3.403 -16.232 1.00 92.25 86 LYS A C 1
ATOM 697 O O . LYS A 1 86 ? 4.948 -3.038 -17.163 1.00 92.25 86 LYS A O 1
ATOM 702 N N . ALA A 1 87 ? 3.031 -3.933 -16.423 1.00 93.88 87 ALA A N 1
ATOM 703 C CA . ALA A 1 87 ? 2.450 -4.180 -17.742 1.00 93.88 87 ALA A CA 1
ATOM 704 C C . ALA A 1 87 ? 2.263 -2.889 -18.558 1.00 93.88 87 ALA A C 1
ATOM 706 O O . ALA A 1 87 ? 2.348 -2.912 -19.783 1.00 93.88 87 ALA A O 1
ATOM 707 N N . LYS A 1 88 ? 2.040 -1.755 -17.881 1.00 96.12 88 LYS A N 1
ATOM 708 C CA . LYS A 1 88 ? 1.912 -0.425 -18.498 1.00 96.12 88 LYS A CA 1
ATOM 709 C C . LYS A 1 88 ? 3.249 0.295 -18.700 1.00 96.12 88 LYS A C 1
ATOM 711 O O . LYS A 1 88 ? 3.248 1.379 -19.275 1.00 96.12 88 LYS A O 1
ATOM 716 N N . GLY A 1 89 ? 4.364 -0.264 -18.223 1.00 95.38 89 GLY A N 1
ATOM 717 C CA . GLY A 1 89 ? 5.666 0.409 -18.228 1.00 95.38 89 GLY A CA 1
ATOM 718 C C . GLY A 1 89 ? 5.741 1.621 -17.288 1.00 95.38 89 GLY A C 1
ATOM 719 O O . GLY A 1 89 ? 6.566 2.506 -17.494 1.00 95.38 89 GLY A O 1
ATOM 720 N N . ASP A 1 90 ? 4.880 1.694 -16.266 1.00 96.88 90 ASP A N 1
ATOM 721 C CA . ASP A 1 90 ? 4.886 2.767 -15.263 1.00 96.88 90 ASP A CA 1
ATOM 722 C C . ASP A 1 90 ? 5.963 2.481 -14.202 1.00 96.88 90 ASP A C 1
ATOM 724 O O . ASP A 1 90 ? 5.676 2.085 -13.069 1.00 96.88 90 ASP A O 1
ATOM 728 N N . GLU A 1 91 ? 7.231 2.640 -14.593 1.00 94.88 91 GLU A N 1
ATOM 729 C CA . GLU A 1 91 ? 8.393 2.313 -13.756 1.00 94.88 91 GLU A CA 1
ATOM 730 C C . GLU A 1 91 ? 8.405 3.085 -12.429 1.00 94.88 91 GLU A C 1
ATOM 732 O O . GLU A 1 91 ? 8.829 2.554 -11.400 1.00 94.88 91 GLU A O 1
ATOM 737 N N . ALA A 1 92 ? 7.911 4.329 -12.423 1.00 95.75 92 ALA A N 1
ATOM 738 C CA . ALA A 1 92 ? 7.847 5.156 -11.223 1.00 95.75 92 ALA A CA 1
ATOM 739 C C . ALA A 1 92 ? 6.899 4.544 -10.182 1.00 95.75 92 ALA A C 1
ATOM 741 O O . ALA A 1 92 ? 7.302 4.323 -9.035 1.00 95.75 92 ALA A O 1
ATOM 742 N N . ARG A 1 93 ? 5.664 4.210 -10.586 1.00 97.62 93 ARG A N 1
ATOM 743 C CA . ARG A 1 93 ? 4.700 3.560 -9.689 1.00 97.62 93 ARG A CA 1
ATOM 744 C C . ARG A 1 93 ? 5.089 2.128 -9.360 1.00 97.62 93 ARG A C 1
ATOM 746 O O . ARG A 1 93 ? 4.870 1.697 -8.232 1.00 97.62 93 ARG A O 1
ATOM 753 N N . GLN A 1 94 ? 5.696 1.400 -10.296 1.00 95.88 94 GLN A N 1
ATOM 754 C CA . GLN A 1 94 ? 6.197 0.051 -10.039 1.00 95.88 94 GLN A CA 1
ATOM 755 C C . GLN A 1 94 ? 7.284 0.069 -8.957 1.00 95.88 94 GLN A C 1
ATOM 757 O O . GLN A 1 94 ? 7.213 -0.706 -8.004 1.00 95.88 94 GLN A O 1
ATOM 762 N N . LYS A 1 95 ? 8.259 0.982 -9.059 1.00 95.06 95 LYS A N 1
ATOM 763 C CA . LYS A 1 95 ? 9.328 1.141 -8.067 1.00 95.06 95 LYS A CA 1
ATOM 764 C C . LYS A 1 95 ? 8.782 1.558 -6.704 1.00 95.06 95 LYS A C 1
ATOM 766 O O . LYS A 1 95 ? 9.188 0.983 -5.699 1.00 95.06 95 LYS A O 1
ATOM 771 N N . ALA A 1 96 ? 7.854 2.514 -6.661 1.00 97.44 96 ALA A N 1
ATOM 772 C CA . ALA A 1 96 ? 7.187 2.879 -5.415 1.00 97.44 96 ALA A CA 1
ATOM 773 C C . ALA A 1 96 ? 6.418 1.679 -4.840 1.00 97.44 96 ALA A C 1
ATOM 775 O O . ALA A 1 96 ? 6.572 1.342 -3.675 1.00 97.44 96 ALA A O 1
ATOM 776 N N . SER A 1 97 ? 5.678 0.936 -5.661 1.00 97.38 97 SER A N 1
ATOM 777 C CA . SER A 1 97 ? 4.985 -0.267 -5.202 1.00 97.38 97 SER A CA 1
ATOM 778 C C . SER A 1 97 ? 5.942 -1.333 -4.667 1.00 97.38 97 SER A C 1
ATOM 780 O O . SER A 1 97 ? 5.570 -2.037 -3.736 1.00 97.38 97 SER A O 1
ATOM 782 N N . LEU A 1 98 ? 7.143 -1.475 -5.227 1.00 95.44 98 LEU A N 1
ATOM 783 C CA . LEU A 1 98 ? 8.163 -2.383 -4.703 1.00 95.44 98 LEU A CA 1
ATOM 784 C C . LEU A 1 98 ? 8.573 -1.984 -3.278 1.00 95.44 98 LEU A C 1
ATOM 786 O O . LEU A 1 98 ? 8.578 -2.820 -2.380 1.00 95.44 98 LEU A O 1
ATOM 790 N N . GLN A 1 99 ? 8.836 -0.689 -3.072 1.00 95.50 99 GLN A N 1
ATOM 791 C CA . GLN A 1 99 ? 9.158 -0.122 -1.761 1.00 95.50 99 GLN A CA 1
ATOM 792 C C . GLN A 1 99 ? 8.004 -0.301 -0.773 1.00 95.50 99 GLN A C 1
ATOM 794 O O . GLN A 1 99 ? 8.240 -0.626 0.381 1.00 95.50 99 GLN A O 1
ATOM 799 N N . PHE A 1 100 ? 6.754 -0.179 -1.228 1.00 97.44 100 PHE A N 1
ATOM 800 C CA . PHE A 1 100 ? 5.579 -0.455 -0.401 1.00 97.44 100 PHE A CA 1
ATOM 801 C C . PHE A 1 100 ? 5.600 -1.890 0.147 1.00 97.44 100 PHE A C 1
ATOM 803 O O . PHE A 1 100 ? 5.465 -2.089 1.351 1.00 97.44 100 PHE A O 1
ATOM 810 N N . PHE A 1 101 ? 5.806 -2.898 -0.711 1.00 95.56 101 PHE A N 1
ATOM 811 C CA . PHE A 1 101 ? 5.884 -4.296 -0.266 1.00 95.56 101 PHE A CA 1
ATOM 812 C C . PHE A 1 101 ? 7.102 -4.561 0.625 1.00 95.56 101 PHE A C 1
ATOM 814 O O . PHE A 1 101 ? 6.986 -5.326 1.580 1.00 95.56 101 PHE A O 1
ATOM 821 N N . GLU A 1 102 ? 8.243 -3.925 0.351 1.00 93.56 102 GLU A N 1
ATOM 822 C CA . GLU A 1 102 ? 9.436 -3.977 1.206 1.00 93.56 102 GLU A CA 1
ATOM 823 C C . GLU A 1 102 ? 9.156 -3.430 2.605 1.00 93.56 102 GLU A C 1
ATOM 825 O O . GLU A 1 102 ? 9.396 -4.123 3.591 1.00 93.56 102 GLU A O 1
ATOM 830 N N . THR A 1 103 ? 8.571 -2.236 2.697 1.00 94.88 103 THR A N 1
ATOM 831 C CA . TH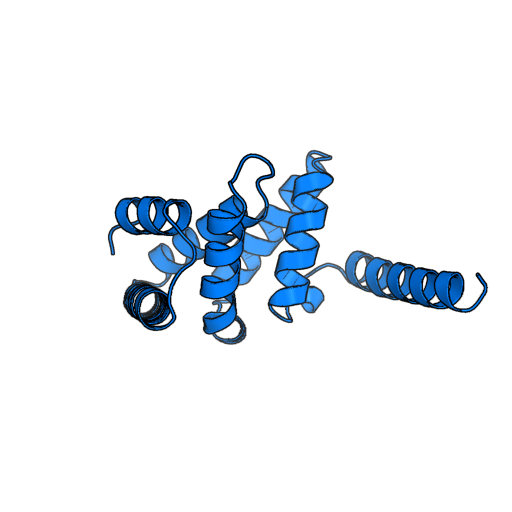R A 1 103 ? 8.222 -1.596 3.968 1.00 94.88 103 THR A CA 1
ATOM 832 C C . THR A 1 103 ? 7.222 -2.422 4.779 1.00 94.88 103 THR A C 1
ATOM 834 O O . THR A 1 103 ? 7.353 -2.513 5.996 1.00 94.88 103 THR A O 1
ATOM 837 N N . LEU A 1 104 ? 6.268 -3.092 4.127 1.00 95.31 104 LEU A N 1
ATOM 838 C CA . LEU A 1 104 ? 5.332 -3.990 4.813 1.00 95.31 104 LEU A CA 1
ATOM 839 C C . LEU A 1 104 ? 5.924 -5.368 5.166 1.00 95.31 104 LEU A C 1
ATOM 841 O O . LEU A 1 104 ? 5.236 -6.175 5.792 1.00 95.31 104 LEU A O 1
ATOM 845 N N . GLY A 1 105 ? 7.154 -5.682 4.744 1.00 92.25 105 GLY A N 1
ATOM 846 C CA . GLY A 1 105 ? 7.743 -7.016 4.907 1.00 92.25 105 GLY A CA 1
ATOM 847 C C . GLY A 1 105 ? 7.054 -8.098 4.063 1.00 92.25 105 GLY A C 1
ATOM 848 O O . GLY A 1 105 ? 7.088 -9.274 4.410 1.00 92.25 105 GLY A O 1
ATOM 849 N N . GLN A 1 106 ? 6.410 -7.708 2.961 1.00 92.12 106 GLN A N 1
ATOM 850 C CA . GLN A 1 106 ? 5.567 -8.554 2.107 1.00 92.12 106 GLN A CA 1
ATOM 851 C C . GLN A 1 106 ? 6.177 -8.792 0.712 1.00 92.12 106 GLN A C 1
ATOM 853 O O . GLN A 1 106 ? 5.461 -9.114 -0.235 1.00 92.12 106 GLN A O 1
ATOM 858 N N . LEU A 1 107 ? 7.497 -8.643 0.549 1.00 90.50 107 LEU A N 1
ATOM 859 C CA . LEU A 1 107 ? 8.175 -8.880 -0.738 1.00 90.50 107 LEU A CA 1
ATOM 860 C C . LEU A 1 107 ? 7.980 -10.300 -1.277 1.00 90.50 107 LEU A C 1
ATOM 862 O O . LEU A 1 107 ? 7.968 -10.486 -2.489 1.00 90.50 107 LEU A O 1
ATOM 866 N N . SER A 1 108 ? 7.786 -11.287 -0.400 1.00 87.88 108 SER A N 1
ATOM 867 C CA . SER A 1 108 ? 7.514 -12.679 -0.779 1.00 87.88 108 SER A CA 1
ATOM 868 C C . SER A 1 108 ? 6.188 -12.876 -1.521 1.00 87.88 108 SER A C 1
ATOM 870 O O . SER A 1 108 ? 5.969 -13.945 -2.081 1.00 87.88 108 SER A O 1
ATOM 872 N N . LEU A 1 109 ? 5.306 -11.869 -1.537 1.00 86.44 109 LEU A N 1
ATOM 873 C CA . LEU A 1 109 ? 4.088 -11.880 -2.351 1.00 86.44 109 LEU A CA 1
ATOM 874 C C . LEU A 1 109 ? 4.357 -11.589 -3.832 1.00 86.44 109 LEU A C 1
ATOM 876 O O . LEU A 1 109 ? 3.489 -11.833 -4.668 1.00 86.44 109 LEU A O 1
ATOM 880 N N . LEU A 1 110 ? 5.526 -11.033 -4.153 1.00 87.56 110 LEU A N 1
ATOM 881 C CA . LEU A 1 110 ? 5.945 -10.746 -5.520 1.00 87.56 110 LEU A CA 1
ATOM 882 C C . LEU A 1 110 ? 6.672 -11.954 -6.121 1.00 87.56 110 LEU A C 1
ATOM 884 O O . LEU A 1 110 ? 7.049 -12.890 -5.416 1.00 87.56 110 LEU A O 1
ATOM 888 N N . SER A 1 111 ? 6.868 -11.952 -7.441 1.00 77.12 111 SER A N 1
ATOM 889 C CA . SER A 1 111 ? 7.513 -13.083 -8.116 1.00 77.12 111 SER A CA 1
ATOM 890 C C . SER A 1 111 ? 8.956 -13.292 -7.633 1.00 77.12 111 SER A C 1
ATOM 892 O O . SER A 1 111 ? 9.670 -12.328 -7.348 1.00 77.12 111 SER A O 1
ATOM 894 N N . GLU A 1 112 ? 9.432 -14.544 -7.605 1.00 67.06 112 GLU A N 1
ATOM 895 C CA . GLU A 1 112 ? 10.827 -14.854 -7.240 1.00 67.06 112 GLU A CA 1
ATOM 896 C C . GLU A 1 112 ? 11.839 -14.073 -8.088 1.00 67.06 112 GLU A C 1
ATOM 898 O O . GLU A 1 112 ? 12.872 -13.643 -7.580 1.00 67.06 112 GLU A O 1
ATOM 903 N N . ALA A 1 113 ? 11.527 -13.829 -9.363 1.00 62.66 113 ALA A N 1
ATOM 904 C CA . ALA A 1 113 ? 12.356 -13.016 -10.246 1.00 62.66 113 ALA A CA 1
ATOM 905 C C . ALA A 1 113 ? 12.489 -11.561 -9.751 1.00 62.66 113 ALA A C 1
ATOM 907 O O . ALA A 1 113 ? 13.578 -10.985 -9.798 1.00 62.66 113 ALA A O 1
ATOM 908 N N . GLU A 1 114 ? 11.405 -10.968 -9.242 1.00 68.56 114 GLU A N 1
ATOM 909 C CA . GLU A 1 114 ? 11.403 -9.610 -8.687 1.00 68.56 114 GLU A CA 1
ATOM 910 C C . GLU A 1 114 ? 12.172 -9.559 -7.370 1.00 68.56 114 GLU A C 1
ATOM 912 O O . GLU A 1 114 ? 13.054 -8.712 -7.206 1.00 68.56 114 GLU A O 1
ATOM 917 N N . VAL A 1 115 ? 11.934 -10.527 -6.486 1.00 69.94 115 VAL A N 1
ATOM 918 C CA . VAL A 1 115 ? 12.666 -10.669 -5.222 1.00 69.94 115 VAL A CA 1
ATOM 919 C C . VAL A 1 115 ? 14.170 -10.833 -5.478 1.00 69.94 115 VAL A C 1
ATOM 921 O O . VAL A 1 115 ? 14.986 -10.116 -4.899 1.00 69.94 115 VAL A O 1
ATOM 924 N N . HIS A 1 116 ? 14.561 -11.704 -6.411 1.00 65.81 116 HIS A N 1
ATOM 925 C CA . HIS A 1 116 ? 15.963 -11.935 -6.762 1.00 65.81 116 HIS A CA 1
ATOM 926 C C . HIS A 1 116 ? 16.640 -10.684 -7.347 1.00 65.81 116 HIS A C 1
ATOM 928 O O . HIS A 1 116 ? 17.806 -10.401 -7.047 1.00 65.81 116 HIS A O 1
ATOM 934 N N . SER A 1 117 ? 15.912 -9.891 -8.144 1.00 66.81 117 SER A N 1
ATOM 935 C CA . SER A 1 117 ? 16.420 -8.628 -8.696 1.00 66.81 117 SER A CA 1
ATOM 936 C C . SER A 1 117 ? 16.733 -7.593 -7.604 1.00 66.81 117 SER A C 1
ATOM 938 O O . SER A 1 117 ? 17.742 -6.885 -7.695 1.00 66.81 117 SER A O 1
ATOM 940 N N . ILE A 1 118 ? 15.941 -7.559 -6.525 1.00 67.69 118 ILE A N 1
ATOM 941 C CA . ILE A 1 118 ? 16.164 -6.688 -5.363 1.00 67.69 118 ILE A CA 1
ATOM 942 C C . ILE A 1 118 ? 17.437 -7.099 -4.637 1.00 67.69 118 ILE A C 1
ATOM 944 O O . ILE A 1 118 ? 18.336 -6.274 -4.496 1.00 67.69 118 ILE A O 1
ATOM 948 N N . PHE A 1 119 ? 17.565 -8.373 -4.255 1.00 69.19 119 PHE A N 1
ATOM 949 C CA . PHE A 1 119 ? 18.771 -8.866 -3.582 1.00 69.19 119 PHE A CA 1
ATOM 950 C C . PHE A 1 119 ? 20.029 -8.604 -4.411 1.00 69.19 119 PHE A C 1
ATOM 952 O O . PHE A 1 119 ? 21.028 -8.102 -3.900 1.00 69.19 119 PHE A O 1
ATOM 959 N N . THR A 1 120 ? 19.968 -8.865 -5.717 1.00 74.25 120 THR A N 1
ATOM 960 C CA . THR A 1 120 ? 21.096 -8.634 -6.625 1.00 74.25 120 THR A CA 1
ATOM 961 C C . THR A 1 120 ? 21.461 -7.150 -6.717 1.00 74.25 120 THR A C 1
ATOM 963 O O . THR A 1 120 ? 22.641 -6.792 -6.680 1.00 74.25 120 THR A O 1
ATOM 966 N N . SER A 1 121 ? 20.466 -6.266 -6.832 1.00 71.31 121 SER A N 1
ATOM 967 C CA . SER A 1 121 ? 20.698 -4.821 -6.922 1.00 71.31 121 SER A CA 1
ATOM 968 C C . SE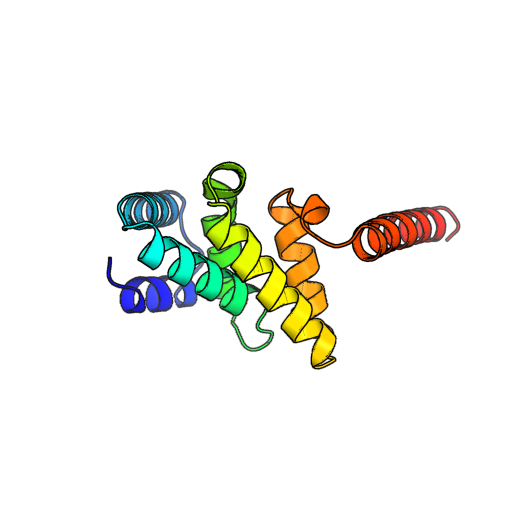R A 1 121 ? 21.196 -4.224 -5.600 1.00 71.31 121 SER A C 1
ATOM 970 O O . SER A 1 121 ? 22.119 -3.409 -5.622 1.00 71.31 121 SER A O 1
ATOM 972 N N . GLY A 1 122 ? 20.664 -4.676 -4.460 1.00 70.94 122 GLY A N 1
ATOM 973 C CA . GLY A 1 122 ? 21.123 -4.316 -3.119 1.00 70.94 122 GLY A CA 1
ATOM 974 C C . GLY A 1 122 ? 22.577 -4.721 -2.887 1.00 70.94 122 GLY A C 1
ATOM 975 O O . GLY A 1 122 ? 23.400 -3.877 -2.533 1.00 70.94 122 GLY A O 1
ATOM 976 N N . SER A 1 123 ? 22.926 -5.971 -3.206 1.00 70.62 123 SER A N 1
ATOM 977 C CA . SER A 1 123 ? 24.301 -6.474 -3.120 1.00 70.62 123 SER A CA 1
ATOM 978 C C . SER A 1 123 ? 25.269 -5.676 -3.995 1.00 70.62 123 SER A C 1
ATOM 980 O O . SER A 1 123 ? 26.346 -5.310 -3.531 1.00 70.62 123 SER A O 1
ATOM 982 N N . ARG A 1 124 ? 24.891 -5.325 -5.236 1.00 74.88 124 ARG A N 1
ATOM 983 C CA . ARG A 1 124 ? 25.723 -4.455 -6.094 1.00 74.88 124 ARG A CA 1
ATOM 984 C C . ARG A 1 124 ? 25.908 -3.058 -5.515 1.00 74.88 124 ARG A C 1
ATOM 986 O O . ARG A 1 124 ? 27.000 -2.511 -5.620 1.00 74.88 124 ARG A O 1
ATOM 993 N N . LYS A 1 125 ? 24.864 -2.475 -4.920 1.00 70.50 125 LYS A N 1
ATOM 994 C CA . LYS A 1 125 ? 24.942 -1.149 -4.293 1.00 70.50 125 LYS A CA 1
ATOM 995 C C . LYS A 1 125 ? 25.899 -1.148 -3.109 1.00 70.50 125 LYS A C 1
ATOM 997 O O . LYS A 1 125 ? 26.732 -0.256 -3.022 1.00 70.50 125 LYS A O 1
ATOM 1002 N N . LEU A 1 126 ? 25.835 -2.172 -2.260 1.00 70.75 126 LEU A N 1
ATOM 1003 C CA . LEU A 1 126 ? 26.779 -2.350 -1.155 1.00 70.75 126 LEU A CA 1
ATOM 1004 C C . LEU A 1 126 ? 28.217 -2.517 -1.664 1.00 70.75 126 LEU A C 1
ATOM 1006 O O . LEU A 1 126 ? 29.119 -1.846 -1.170 1.00 70.75 126 LEU A O 1
ATOM 1010 N N . LEU A 1 127 ? 28.425 -3.340 -2.698 1.00 71.31 127 LEU A N 1
ATOM 1011 C CA . LEU A 1 127 ? 29.747 -3.539 -3.300 1.00 71.31 127 LEU A CA 1
ATOM 1012 C C . LEU A 1 127 ? 30.315 -2.248 -3.907 1.00 71.31 127 LEU A C 1
ATOM 1014 O O . LEU A 1 127 ? 31.505 -1.979 -3.792 1.00 71.31 127 LEU A O 1
ATOM 1018 N N . SER A 1 128 ? 29.464 -1.446 -4.549 1.00 71.56 128 SER A N 1
ATOM 1019 C CA . SER A 1 128 ? 29.848 -0.170 -5.158 1.00 71.56 128 SER A CA 1
ATOM 1020 C C . SER A 1 128 ? 30.211 0.899 -4.130 1.00 71.56 128 SER A C 1
ATOM 1022 O O . SER A 1 128 ? 31.005 1.771 -4.455 1.00 71.56 128 SER A O 1
ATOM 1024 N N . VAL A 1 129 ? 29.623 0.862 -2.931 1.00 70.25 129 VAL A N 1
ATOM 1025 C CA . VAL A 1 129 ? 29.972 1.770 -1.823 1.00 70.25 129 VAL A CA 1
ATOM 1026 C C . VAL A 1 129 ? 31.256 1.313 -1.129 1.00 70.25 129 VAL A C 1
ATOM 1028 O O . VAL A 1 129 ? 32.014 2.140 -0.647 1.00 70.25 129 VAL A O 1
ATOM 1031 N N . HIS A 1 130 ? 31.513 0.005 -1.087 1.00 62.75 130 HIS A N 1
ATOM 1032 C CA . HIS A 1 130 ? 32.744 -0.550 -0.523 1.00 62.75 130 HIS A CA 1
ATOM 1033 C C . HIS A 1 130 ? 33.964 -0.367 -1.444 1.00 62.75 130 HIS A C 1
ATOM 1035 O O . HIS A 1 130 ? 35.080 -0.197 -0.966 1.00 62.75 130 HIS A O 1
ATOM 1041 N N . ASN A 1 131 ? 33.762 -0.426 -2.763 1.00 60.97 131 ASN A N 1
ATOM 1042 C CA . ASN A 1 131 ? 34.828 -0.324 -3.766 1.00 60.97 131 ASN A CA 1
ATOM 1043 C C . ASN A 1 131 ? 34.956 1.085 -4.383 1.00 60.97 131 ASN A C 1
ATOM 1045 O O . ASN A 1 131 ? 35.597 1.221 -5.427 1.00 60.97 131 ASN A O 1
ATOM 1049 N N . GLY A 1 132 ? 34.303 2.089 -3.789 1.00 49.25 132 GLY A N 1
ATOM 1050 C CA . GLY A 1 132 ? 34.316 3.492 -4.212 1.00 49.25 132 GLY A CA 1
ATOM 1051 C C . GLY A 1 132 ? 35.043 4.380 -3.218 1.00 49.25 132 GLY A C 1
ATOM 1052 O O . GLY A 1 132 ? 34.852 4.164 -2.002 1.00 49.25 132 GLY A O 1
#

Foldseek 3Di:
DDVVVVQCVLQPAADDPVRLVVVLVVLVPDDLVVNLVLLLVLLVLLLDPPRDPSSNNSSLVSVLVCLVPQDPSSLVSLQVVLVVCVVVVVVSSNVSSCVSCVSSVNNVSYDPVSVVVVVVVVVVVVVVVVVD

Secondary structure (DSSP, 8-state):
--HHHHHHHHHHSPPPHHHHHHHHHHHHTS-HHHHHHHHHHHHHHHH-TTS-HHHHHHHHHHHHTTTTT--HHHHHHHHHHHHHHHHTT-HHHHHHHHHHHHHTT-GGGS-HHHHHHHHHHHHHHHHHHH--

Sequence (132 aa):
MDTKSLLAALKATKFKKDQRQEWERRIQETFEAQRELIFVMLHGIYCDPASGEEARLNAIATCESFSNDLSPRTRSALVDRHQDYKAKGDEARQKASLQFFETLGQLSLLSEAEVHSIFTSGSRKLLSVHNG

Radius of gyration: 15.83 Å; chains: 1; bounding box: 51×32×36 Å